Protein AF-A0AAJ7WD78-F1 (afdb_monomer_lite)

Organism: NCBI:txid156304

Secondary structure (DSSP, 8-state):
--HHHHHHHHHHHHHHHHHHHHHHHHHHTTS----EE-SSTT-EE-HHHHHHHHHHHHHHHHH-TTSPPP----

Foldseek 3Di:
DDPVVVVVVVVVVVVVLVVVLVVLCVVPVPPDWPWDADDDPPNTDTPSVVVSLVVVQVVCCVVPVPDDGDDDDD

Radius of gyration: 15.31 Å; chains: 1; bounding box: 33×25×42 Å

Structure (mmCIF, N/CA/C/O backbone):
data_AF-A0AAJ7WD78-F1
#
_entry.id   AF-A0AAJ7WD78-F1
#
loop_
_atom_site.group_PDB
_atom_site.id
_atom_site.type_symbol
_atom_site.label_atom_id
_atom_site.label_alt_id
_atom_site.label_comp_id
_atom_site.label_asym_id
_atom_site.label_entity_id
_atom_site.label_seq_id
_atom_site.pdbx_PDB_ins_code
_atom_site.Cartn_x
_atom_site.Cartn_y
_atom_site.Cartn_z
_atom_site.occupancy
_atom_site.B_iso_or_equiv
_atom_site.auth_seq_id
_atom_site.auth_comp_id
_atom_site.auth_asym_id
_atom_site.auth_atom_id
_atom_site.pdbx_PDB_model_num
ATOM 1 N N . MET A 1 1 ? 15.565 -8.040 -23.637 1.00 50.41 1 MET A N 1
ATOM 2 C CA . MET A 1 1 ? 15.499 -7.245 -22.397 1.00 50.41 1 MET A CA 1
ATOM 3 C C . MET A 1 1 ? 16.348 -7.957 -21.364 1.00 50.41 1 MET A C 1
ATOM 5 O O . MET A 1 1 ? 16.288 -9.182 -21.312 1.00 50.41 1 MET A O 1
ATOM 9 N N . ASN A 1 2 ? 17.230 -7.232 -20.673 1.00 52.97 2 ASN A N 1
ATOM 10 C CA . ASN A 1 2 ? 18.078 -7.814 -19.635 1.00 52.97 2 ASN A CA 1
ATOM 11 C C . ASN A 1 2 ? 17.255 -7.953 -18.353 1.00 52.97 2 ASN A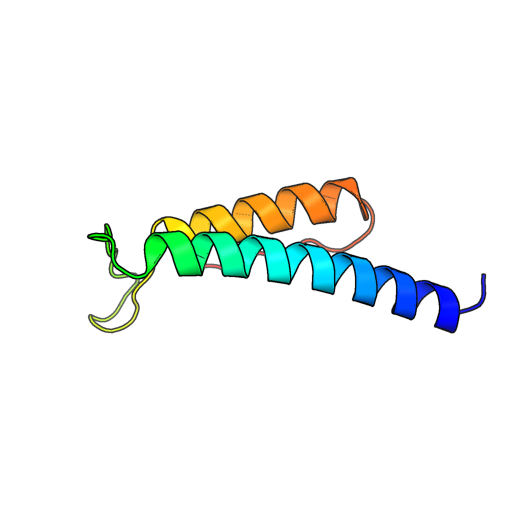 C 1
ATOM 13 O O . ASN A 1 2 ? 16.581 -7.014 -17.953 1.00 52.97 2 ASN A O 1
ATOM 17 N N . VAL A 1 3 ? 17.355 -9.105 -17.691 1.00 59.78 3 VAL A N 1
ATOM 18 C CA . VAL A 1 3 ? 16.597 -9.456 -16.471 1.00 59.78 3 VAL A CA 1
ATOM 19 C C . VAL A 1 3 ? 16.728 -8.406 -15.351 1.00 59.78 3 VAL A C 1
ATOM 21 O O . VAL A 1 3 ? 15.833 -8.257 -14.527 1.00 59.78 3 VAL A O 1
ATOM 24 N N . THR A 1 4 ? 17.834 -7.663 -15.316 1.00 62.97 4 THR A N 1
ATOM 25 C CA .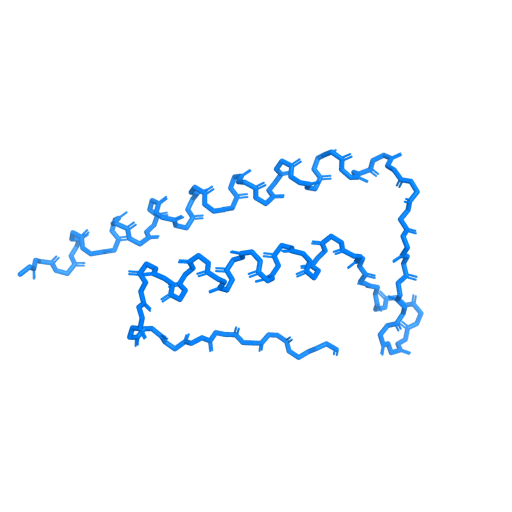 THR A 1 4 ? 18.081 -6.582 -14.351 1.00 62.97 4 THR A CA 1
ATOM 26 C C . THR A 1 4 ? 17.210 -5.348 -14.575 1.00 62.97 4 THR A C 1
ATOM 28 O O . THR A 1 4 ? 16.832 -4.707 -13.598 1.00 62.97 4 THR A O 1
ATOM 31 N N . ASP A 1 5 ? 16.881 -5.030 -15.829 1.00 62.69 5 ASP A N 1
ATOM 32 C CA . ASP A 1 5 ? 16.068 -3.856 -16.167 1.00 62.69 5 ASP A CA 1
ATOM 33 C C . ASP A 1 5 ? 14.604 -4.079 -15.749 1.00 62.69 5 ASP A C 1
ATOM 35 O O . ASP A 1 5 ? 13.953 -3.158 -15.259 1.00 62.69 5 ASP A O 1
ATOM 39 N N . ASP A 1 6 ? 14.131 -5.327 -15.830 1.00 77.06 6 ASP A N 1
ATOM 40 C CA . ASP A 1 6 ? 12.776 -5.717 -15.425 1.00 77.06 6 ASP A CA 1
ATOM 41 C C . ASP A 1 6 ? 12.588 -5.641 -13.894 1.00 77.06 6 ASP A C 1
ATOM 43 O O . ASP A 1 6 ? 11.559 -5.173 -13.411 1.00 77.06 6 ASP A O 1
ATOM 47 N N . ILE A 1 7 ? 13.582 -6.060 -13.096 1.00 88.69 7 ILE A N 1
ATOM 48 C CA . ILE A 1 7 ? 13.480 -6.032 -11.621 1.00 88.69 7 ILE A CA 1
ATOM 49 C C . ILE A 1 7 ? 13.396 -4.597 -11.092 1.00 88.69 7 ILE A C 1
ATOM 51 O O . ILE A 1 7 ? 12.601 -4.320 -10.193 1.00 88.69 7 ILE A O 1
ATOM 55 N N . GLU A 1 8 ? 14.200 -3.688 -11.642 1.00 91.88 8 GLU A N 1
ATOM 56 C CA . GLU A 1 8 ? 14.190 -2.274 -11.258 1.00 91.88 8 GLU A CA 1
ATOM 57 C C . GLU A 1 8 ? 12.842 -1.613 -11.591 1.00 91.88 8 GLU A C 1
ATOM 59 O O . GLU A 1 8 ? 12.329 -0.810 -10.808 1.00 91.88 8 GLU A O 1
ATOM 64 N N . GLU A 1 9 ? 12.237 -1.972 -12.728 1.00 92.50 9 GLU A N 1
ATOM 65 C CA . GLU A 1 9 ? 10.898 -1.511 -13.099 1.00 92.50 9 GLU A CA 1
ATOM 66 C C . GLU A 1 9 ? 9.847 -1.981 -12.085 1.00 92.50 9 GLU A C 1
ATOM 68 O O . GLU A 1 9 ? 9.104 -1.161 -11.536 1.00 92.50 9 GLU A O 1
ATOM 73 N N . TYR A 1 10 ? 9.822 -3.283 -11.779 1.00 91.06 10 TYR A N 1
ATOM 74 C CA . TYR A 1 10 ? 8.879 -3.843 -10.810 1.00 91.06 10 TYR A CA 1
ATOM 75 C C . TYR A 1 10 ? 9.064 -3.240 -9.417 1.00 91.06 10 TYR A C 1
ATOM 77 O O . TYR A 1 10 ? 8.078 -2.970 -8.727 1.00 91.06 10 TYR A O 1
ATOM 85 N N . TYR A 1 11 ? 10.312 -2.994 -9.011 1.00 92.81 11 TYR A N 1
ATOM 86 C CA . TYR A 1 11 ? 10.618 -2.348 -7.741 1.00 92.81 11 TYR A CA 1
ATOM 87 C C . TYR A 1 11 ? 10.042 -0.930 -7.685 1.00 92.81 11 TYR A C 1
ATOM 89 O O . TYR A 1 11 ? 9.323 -0.603 -6.741 1.00 92.81 11 TYR A O 1
ATOM 97 N N . LYS A 1 12 ? 10.278 -0.106 -8.713 1.00 94.44 12 LYS A N 1
ATOM 98 C CA . LYS A 1 12 ? 9.749 1.267 -8.777 1.00 94.44 12 LYS A CA 1
ATOM 99 C C . LYS A 1 12 ? 8.225 1.307 -8.796 1.00 94.44 12 LYS A C 1
ATOM 101 O O . LYS A 1 12 ? 7.620 2.147 -8.127 1.00 94.44 12 LYS A O 1
ATOM 106 N N . ALA A 1 13 ? 7.594 0.390 -9.529 1.00 93.06 13 ALA A N 1
ATOM 107 C CA . ALA A 1 13 ? 6.142 0.260 -9.527 1.00 93.06 13 ALA A CA 1
ATOM 108 C C . ALA A 1 13 ? 5.618 -0.092 -8.123 1.00 93.06 13 ALA A C 1
ATOM 110 O O . ALA A 1 13 ? 4.696 0.557 -7.624 1.00 93.06 13 ALA A O 1
ATOM 111 N N . ALA A 1 14 ? 6.231 -1.074 -7.454 1.00 92.88 14 ALA A N 1
ATOM 112 C CA . ALA A 1 14 ? 5.861 -1.467 -6.096 1.00 92.88 14 ALA A CA 1
ATOM 113 C C . ALA A 1 14 ? 6.075 -0.333 -5.078 1.00 92.88 14 ALA A C 1
ATOM 115 O O . ALA A 1 14 ? 5.196 -0.080 -4.255 1.00 92.88 14 ALA A O 1
ATOM 116 N N . GLU A 1 15 ? 7.193 0.389 -5.159 1.00 95.69 15 GLU A N 1
ATOM 117 C CA . GLU A 1 15 ? 7.498 1.535 -4.296 1.00 95.69 15 GLU A CA 1
ATOM 118 C C . GLU A 1 15 ? 6.416 2.622 -4.399 1.00 95.69 15 GLU A C 1
ATOM 120 O O . GLU A 1 15 ? 5.875 3.062 -3.380 1.00 95.69 15 GLU A O 1
ATOM 125 N N . GLY A 1 16 ? 6.020 3.001 -5.619 1.00 94.94 16 GLY A N 1
ATOM 126 C CA . GLY A 1 16 ? 4.958 3.991 -5.837 1.00 94.94 16 GLY A CA 1
ATOM 127 C C . GLY A 1 16 ? 3.598 3.557 -5.275 1.00 94.94 16 GLY A C 1
ATOM 128 O O . GLY A 1 16 ? 2.871 4.356 -4.666 1.00 94.94 16 GLY A O 1
ATOM 129 N N . LEU A 1 17 ? 3.264 2.274 -5.429 1.00 94.06 17 LEU A N 1
ATOM 130 C CA . LEU A 1 17 ? 2.038 1.690 -4.889 1.00 94.06 17 LEU A CA 1
ATOM 131 C C . LEU A 1 17 ? 2.029 1.687 -3.352 1.00 94.06 17 LEU A C 1
ATOM 133 O O . LEU A 1 17 ? 1.037 2.095 -2.741 1.00 94.06 17 LEU A O 1
ATOM 137 N N . VAL A 1 18 ? 3.136 1.290 -2.720 1.00 93.62 18 VAL A N 1
ATOM 138 C CA . VAL A 1 18 ? 3.264 1.248 -1.254 1.00 93.62 18 VAL A CA 1
ATOM 139 C C . VAL A 1 18 ? 3.227 2.652 -0.654 1.00 93.62 18 VAL A C 1
ATOM 141 O O . VAL A 1 18 ? 2.554 2.861 0.355 1.00 93.62 18 VAL A O 1
ATOM 144 N N . LEU A 1 19 ? 3.856 3.644 -1.292 1.00 95.31 19 LEU A N 1
ATOM 145 C CA . LEU A 1 19 ? 3.764 5.045 -0.862 1.00 95.31 19 LEU A CA 1
ATOM 146 C C . LEU A 1 19 ? 2.319 5.560 -0.882 1.00 95.31 19 LEU A C 1
ATOM 148 O O . LEU A 1 19 ? 1.897 6.284 0.021 1.00 95.31 19 LEU A O 1
ATOM 152 N N . THR A 1 20 ? 1.542 5.173 -1.894 1.00 92.25 20 THR A N 1
ATOM 153 C CA . THR A 1 20 ? 0.120 5.531 -1.985 1.00 92.25 20 THR A CA 1
ATOM 154 C C . THR A 1 20 ? -0.688 4.882 -0.865 1.00 92.25 20 THR A C 1
ATOM 156 O O . THR A 1 20 ? -1.470 5.562 -0.198 1.00 92.25 20 THR A O 1
ATOM 159 N N . ALA A 1 21 ? -0.460 3.593 -0.605 1.00 91.69 21 ALA A N 1
ATOM 160 C CA . ALA A 1 21 ? -1.092 2.881 0.501 1.00 91.69 21 ALA A CA 1
ATOM 161 C C . ALA A 1 21 ? -0.738 3.505 1.864 1.00 91.69 21 ALA A C 1
ATOM 163 O O . ALA A 1 21 ? -1.621 3.712 2.696 1.00 91.69 21 ALA A O 1
ATOM 164 N N . GLY A 1 22 ? 0.524 3.894 2.065 1.00 90.19 22 GLY A N 1
ATOM 165 C CA . GLY A 1 22 ? 0.986 4.572 3.276 1.00 90.19 22 GLY A CA 1
ATOM 166 C C . GLY A 1 22 ? 0.229 5.871 3.559 1.00 90.19 22 GLY A C 1
ATOM 167 O O . GLY A 1 22 ? -0.205 6.083 4.687 1.00 90.19 22 GLY A O 1
ATOM 168 N N . LYS A 1 23 ? -0.032 6.692 2.533 1.00 91.31 23 LYS A N 1
ATOM 169 C CA . LYS A 1 23 ? -0.835 7.924 2.672 1.00 91.31 23 LYS A 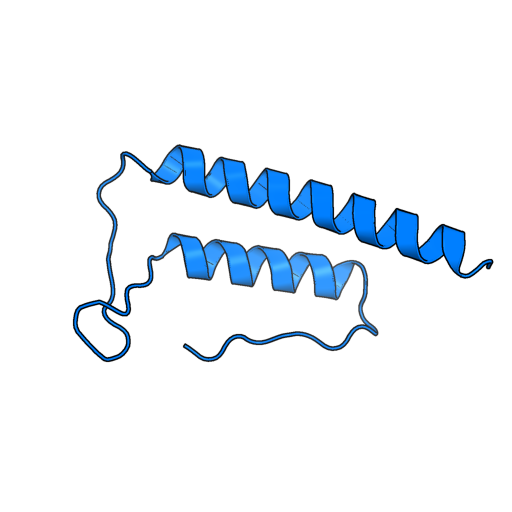CA 1
ATOM 170 C C . LYS A 1 23 ? -2.288 7.647 3.069 1.00 91.31 23 LYS A C 1
ATOM 172 O O . LYS A 1 23 ? -2.882 8.422 3.816 1.00 91.31 23 LYS A O 1
ATOM 177 N N . ILE A 1 24 ? -2.870 6.545 2.586 1.00 87.69 24 ILE A N 1
ATOM 178 C CA . ILE A 1 24 ? -4.221 6.119 2.987 1.00 87.69 24 ILE A CA 1
ATOM 179 C C . ILE A 1 24 ? -4.233 5.754 4.475 1.00 87.69 24 ILE A C 1
ATOM 181 O O . ILE A 1 24 ? -5.130 6.185 5.199 1.00 87.69 24 ILE A O 1
ATOM 185 N N . ILE A 1 25 ? -3.230 5.002 4.938 1.00 89.62 25 ILE A N 1
ATOM 186 C CA . ILE A 1 25 ? -3.096 4.614 6.349 1.00 89.62 25 ILE A CA 1
ATOM 187 C C . ILE A 1 25 ? -2.861 5.842 7.231 1.00 89.62 25 ILE A C 1
ATOM 189 O O . ILE A 1 25 ? -3.536 5.993 8.246 1.00 89.62 25 ILE A O 1
ATOM 193 N N . GLU A 1 26 ? -1.950 6.733 6.839 1.00 90.44 26 GLU A N 1
ATOM 194 C CA . GLU A 1 26 ? -1.647 7.974 7.560 1.00 90.44 26 GLU A CA 1
ATOM 195 C C . GLU A 1 26 ? -2.912 8.819 7.768 1.00 90.44 26 GLU A C 1
ATOM 197 O O . GLU A 1 26 ? -3.213 9.222 8.892 1.00 90.44 26 GLU A O 1
ATOM 202 N N . GLY A 1 27 ? -3.713 9.009 6.714 1.00 85.19 27 GLY A N 1
ATOM 203 C CA . GLY A 1 27 ? -4.987 9.727 6.809 1.00 85.19 27 GLY A CA 1
ATOM 204 C C . GLY A 1 27 ? -6.042 9.016 7.667 1.00 85.19 27 GLY A C 1
ATOM 205 O O . GLY A 1 27 ? -6.924 9.667 8.223 1.00 85.19 27 GLY A O 1
ATOM 206 N N . ALA A 1 28 ? -5.953 7.692 7.803 1.00 85.19 28 ALA A N 1
ATOM 207 C CA . ALA A 1 28 ? -6.907 6.874 8.545 1.00 85.19 28 ALA A CA 1
ATOM 208 C C . ALA A 1 28 ? -6.527 6.644 10.016 1.00 85.19 28 ALA A C 1
ATOM 210 O O . ALA A 1 28 ? -7.377 6.246 10.818 1.00 85.19 28 ALA A O 1
ATOM 211 N N . ILE A 1 29 ? -5.263 6.855 10.398 1.00 83.00 29 ILE A N 1
ATOM 212 C CA . ILE A 1 29 ? -4.734 6.350 11.671 1.00 83.00 29 ILE A CA 1
ATOM 213 C C . ILE A 1 29 ? -5.427 6.962 12.894 1.00 83.00 29 ILE A C 1
ATOM 215 O O . ILE A 1 29 ? -5.699 6.239 13.851 1.00 83.00 29 ILE A O 1
ATOM 219 N N . ASN A 1 30 ? -5.819 8.235 12.812 1.00 81.75 30 ASN A N 1
ATOM 220 C CA . ASN A 1 30 ? -6.494 8.969 13.888 1.00 81.75 30 ASN A CA 1
ATOM 221 C C . ASN A 1 30 ? -8.027 8.975 13.766 1.00 81.75 30 ASN A C 1
ATOM 223 O O . ASN A 1 30 ? -8.706 9.597 14.580 1.00 81.75 30 ASN A O 1
ATOM 227 N N . LEU A 1 31 ? -8.585 8.311 12.751 1.00 80.81 31 LEU A N 1
ATOM 228 C CA . LEU A 1 31 ? -10.030 8.224 12.560 1.00 80.81 31 LEU A CA 1
ATOM 229 C C . LEU A 1 31 ? -10.616 7.055 13.360 1.00 80.81 31 LEU A C 1
ATOM 231 O O . LEU A 1 31 ? -9.950 6.037 13.582 1.00 80.81 31 LEU A O 1
ATOM 235 N N . ASN A 1 32 ? -11.891 7.187 13.741 1.00 77.88 32 ASN A N 1
ATOM 236 C CA . ASN A 1 32 ? -12.695 6.053 14.194 1.00 77.88 32 ASN A CA 1
ATOM 237 C C . ASN A 1 32 ? -12.808 5.051 13.041 1.00 77.88 32 ASN A C 1
ATOM 239 O O . ASN A 1 32 ? -13.215 5.421 11.940 1.00 77.88 32 ASN A O 1
ATOM 243 N N . LYS A 1 33 ? -12.427 3.796 13.293 1.00 77.19 33 LYS A N 1
ATOM 244 C CA . LYS A 1 33 ? -12.368 2.744 12.270 1.00 77.19 33 LYS A CA 1
ATOM 245 C C . LYS A 1 33 ? -13.502 1.755 12.471 1.00 77.19 33 LYS A C 1
ATOM 247 O O . LYS A 1 33 ? -13.808 1.393 13.609 1.00 77.19 33 LYS A O 1
ATOM 252 N N . ASN A 1 34 ? -14.078 1.270 11.377 1.00 73.94 34 ASN A N 1
ATOM 253 C CA . ASN A 1 34 ? -14.988 0.133 11.429 1.00 73.94 34 ASN A CA 1
ATOM 254 C C . ASN A 1 34 ? -14.179 -1.164 11.478 1.00 73.94 34 ASN A C 1
ATOM 256 O O . ASN A 1 34 ? -13.908 -1.810 10.465 1.00 73.94 34 ASN A O 1
ATOM 260 N N . ILE A 1 35 ? -13.798 -1.550 12.691 1.00 72.25 35 ILE A N 1
ATOM 261 C CA . ILE A 1 35 ? -13.039 -2.771 12.940 1.00 72.25 35 ILE A CA 1
ATOM 262 C C . ILE A 1 35 ? -13.966 -3.980 12.760 1.00 72.25 35 ILE A C 1
ATOM 264 O O . ILE A 1 35 ? -15.011 -4.067 13.405 1.00 72.25 35 ILE A O 1
ATOM 268 N N . LYS A 1 36 ? -13.582 -4.932 11.901 1.00 71.31 36 LYS A N 1
ATOM 269 C CA . LYS A 1 36 ? -14.222 -6.254 11.828 1.00 71.31 36 LYS A CA 1
ATOM 270 C C . LYS A 1 36 ? -13.281 -7.311 12.394 1.00 71.31 36 LYS A C 1
ATOM 272 O O . LYS A 1 36 ? -12.097 -7.315 12.067 1.00 71.31 36 LYS A O 1
ATOM 277 N N . ILE A 1 37 ? -13.833 -8.206 13.205 1.00 65.50 37 ILE A N 1
ATOM 278 C CA . ILE A 1 37 ? -13.137 -9.381 13.736 1.00 65.50 37 ILE A CA 1
ATOM 279 C C . ILE A 1 37 ? -13.259 -10.501 12.696 1.00 65.50 37 ILE A C 1
ATOM 281 O O . ILE A 1 37 ? -14.367 -10.790 12.242 1.00 65.50 37 ILE A O 1
ATOM 285 N N . LYS A 1 38 ? -12.137 -11.097 12.291 1.00 61.47 38 LYS A N 1
ATOM 286 C CA . LYS A 1 38 ? -12.079 -12.164 11.276 1.00 61.47 38 LYS A CA 1
ATOM 287 C C . LYS A 1 38 ? -12.246 -13.570 11.845 1.00 61.47 38 LYS A C 1
ATOM 289 O O . LYS A 1 38 ? -12.848 -14.416 11.193 1.00 61.47 38 LYS A O 1
ATOM 294 N N . GLY A 1 39 ? -11.764 -13.815 13.064 1.00 66.06 39 GLY A N 1
ATOM 295 C CA . GLY A 1 39 ? -11.845 -15.135 13.696 1.00 66.06 39 GLY A CA 1
ATOM 296 C C . GLY A 1 39 ? -11.825 -15.070 15.218 1.00 66.06 39 GLY A C 1
ATOM 297 O O . GLY A 1 39 ? -12.853 -15.241 15.866 1.00 66.06 39 GLY A O 1
ATOM 298 N N . ILE A 1 40 ? -10.651 -14.805 15.788 1.00 53.94 40 ILE A N 1
ATOM 299 C CA . ILE A 1 40 ? -10.452 -14.548 17.224 1.00 53.94 40 ILE A CA 1
ATOM 300 C C . ILE A 1 40 ? -10.379 -13.038 17.459 1.00 53.94 40 ILE A C 1
ATOM 302 O O . ILE A 1 40 ? -10.058 -12.294 16.542 1.00 53.94 40 ILE A O 1
ATOM 306 N N . GLU A 1 41 ? -10.646 -12.585 18.684 1.00 53.84 41 GLU A N 1
ATOM 307 C CA . GLU A 1 41 ? -10.825 -11.166 19.058 1.00 53.84 41 GLU A CA 1
ATOM 308 C C . GLU A 1 41 ? -9.668 -10.225 18.641 1.00 53.84 41 GLU A C 1
ATOM 310 O O . GLU A 1 41 ? -9.860 -9.019 18.526 1.00 53.84 41 GLU A O 1
ATOM 315 N N . TRP A 1 42 ? -8.487 -10.782 18.352 1.00 57.38 42 TRP A N 1
ATOM 316 C CA . TRP A 1 42 ? -7.272 -10.069 17.942 1.00 57.38 42 TRP A CA 1
ATOM 317 C C . TRP A 1 42 ? -6.973 -10.126 16.433 1.00 57.38 42 TRP A C 1
ATOM 319 O O . TRP A 1 42 ? -6.042 -9.466 15.978 1.00 57.38 42 TRP A O 1
ATOM 329 N N . ASP A 1 43 ? -7.741 -10.891 15.650 1.00 62.97 43 ASP A N 1
ATOM 330 C CA . ASP A 1 43 ? -7.625 -10.935 14.188 1.00 62.97 43 ASP A CA 1
ATOM 331 C C . ASP A 1 43 ? -8.501 -9.841 13.575 1.00 62.97 43 ASP A C 1
ATOM 333 O O . ASP A 1 43 ? -9.669 -10.040 13.221 1.00 62.97 43 ASP A O 1
ATOM 337 N N . LEU A 1 44 ? -7.944 -8.634 13.563 1.00 69.81 44 LEU A N 1
ATOM 338 C CA . LEU A 1 44 ? -8.650 -7.425 13.177 1.00 69.81 44 LEU A CA 1
ATOM 339 C C . LEU A 1 44 ? -8.338 -7.050 11.735 1.00 69.81 44 LEU A C 1
ATOM 341 O O . LEU A 1 44 ? -7.205 -7.131 11.264 1.00 69.81 44 LEU A O 1
ATOM 345 N N . VAL A 1 45 ? -9.359 -6.559 11.043 1.00 79.69 45 VAL A N 1
ATOM 346 C CA . VAL A 1 45 ? -9.200 -5.900 9.751 1.00 79.69 45 VAL A CA 1
ATOM 347 C C . VAL A 1 45 ? -10.067 -4.674 9.684 1.00 79.69 45 VAL A C 1
ATOM 349 O O . VAL A 1 45 ? -11.202 -4.653 10.171 1.00 79.69 45 VAL A O 1
ATOM 352 N N . THR A 1 46 ? -9.539 -3.664 9.025 1.00 81.12 46 THR A N 1
ATOM 353 C CA . THR A 1 46 ? -10.245 -2.422 8.785 1.00 81.12 46 THR A CA 1
ATOM 354 C C . THR A 1 46 ? -10.769 -2.385 7.353 1.00 81.12 46 THR A C 1
ATOM 356 O O . THR A 1 46 ? -10.417 -3.179 6.474 1.00 81.12 46 THR A O 1
ATOM 359 N N . GLU A 1 47 ? -11.664 -1.445 7.100 1.00 81.06 47 GLU A N 1
ATOM 360 C CA . GLU A 1 47 ? -12.077 -1.044 5.763 1.00 81.06 47 GLU A CA 1
ATOM 361 C C . GLU A 1 47 ? -10.897 -0.554 4.904 1.00 81.06 47 GLU A C 1
ATOM 363 O O . GLU A 1 47 ? -10.932 -0.694 3.681 1.00 81.06 47 GLU A O 1
ATOM 368 N N . TYR A 1 48 ? -9.837 -0.035 5.532 1.00 84.88 48 TYR A N 1
ATOM 369 C CA . TYR A 1 48 ? -8.664 0.497 4.843 1.00 84.88 48 TYR A CA 1
ATOM 370 C C . TYR A 1 48 ? -7.763 -0.611 4.303 1.00 84.88 48 TYR A C 1
ATOM 372 O O . TYR A 1 48 ? -7.298 -0.487 3.175 1.00 84.88 48 TYR A O 1
ATOM 380 N N . ASP A 1 49 ? -7.595 -1.720 5.030 1.00 86.19 49 ASP A N 1
ATOM 381 C CA . ASP A 1 49 ? -6.833 -2.883 4.548 1.00 86.19 49 ASP A CA 1
ATOM 382 C C . ASP A 1 49 ? -7.446 -3.446 3.257 1.00 86.19 49 ASP A C 1
ATOM 384 O O . ASP A 1 49 ? -6.749 -3.662 2.267 1.00 86.19 49 ASP A O 1
ATOM 388 N N . ARG A 1 50 ? -8.780 -3.598 3.237 1.00 85.44 50 ARG A N 1
ATOM 389 C CA . ARG A 1 50 ? -9.520 -4.051 2.047 1.00 85.44 50 ARG A CA 1
ATOM 390 C C . ARG A 1 50 ? -9.383 -3.083 0.883 1.00 85.44 50 ARG A C 1
ATOM 392 O O . ARG A 1 50 ? -9.096 -3.502 -0.231 1.00 85.44 50 ARG A O 1
ATOM 399 N N . ARG A 1 51 ? -9.570 -1.786 1.148 1.00 88.81 51 ARG A N 1
ATOM 400 C CA . ARG A 1 51 ? -9.436 -0.745 0.125 1.00 88.81 51 ARG A CA 1
ATOM 401 C C . ARG A 1 51 ? -8.042 -0.756 -0.498 1.00 88.81 51 ARG A C 1
ATOM 403 O O . ARG A 1 51 ? -7.926 -0.667 -1.715 1.00 88.81 51 ARG A O 1
ATOM 410 N N . ILE A 1 52 ? -7.005 -0.868 0.330 1.00 90.44 52 ILE A N 1
ATOM 411 C CA . ILE A 1 52 ? -5.617 -0.922 -0.128 1.00 90.44 52 ILE A CA 1
ATOM 412 C C . ILE A 1 52 ? -5.396 -2.169 -0.987 1.00 90.44 52 ILE A C 1
ATOM 414 O O . ILE A 1 52 ? -4.852 -2.048 -2.079 1.00 90.44 52 I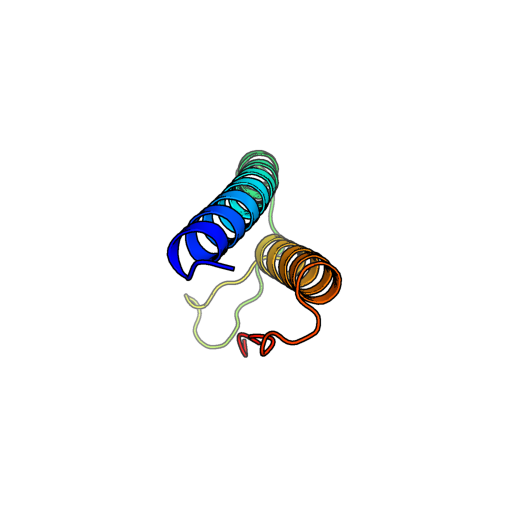LE A O 1
ATOM 418 N N . GLU A 1 53 ? -5.848 -3.348 -0.555 1.00 89.62 53 GLU A N 1
ATOM 419 C CA . GLU A 1 53 ? -5.693 -4.574 -1.346 1.00 89.62 53 GLU A CA 1
ATOM 420 C C . GLU A 1 53 ? -6.410 -4.494 -2.702 1.00 89.62 53 GLU A C 1
ATOM 422 O O . GLU A 1 53 ? -5.822 -4.857 -3.723 1.00 89.62 53 GLU A O 1
ATOM 427 N N . ASP A 1 54 ? -7.643 -3.988 -2.741 1.00 90.00 54 ASP A N 1
ATOM 428 C CA . ASP A 1 54 ? -8.401 -3.825 -3.986 1.00 90.00 54 ASP A CA 1
ATOM 429 C C . ASP A 1 54 ? -7.721 -2.825 -4.937 1.00 90.00 54 ASP A C 1
ATOM 431 O O . ASP A 1 54 ? -7.595 -3.085 -6.140 1.00 90.00 54 ASP A O 1
ATOM 435 N N . ASP A 1 55 ? -7.224 -1.704 -4.404 1.00 90.38 55 ASP A N 1
ATOM 436 C CA . ASP A 1 55 ? -6.494 -0.697 -5.177 1.00 90.38 55 ASP A CA 1
ATOM 437 C C . ASP A 1 55 ? -5.164 -1.251 -5.721 1.00 90.38 55 ASP A C 1
ATOM 439 O O . ASP A 1 55 ? -4.813 -0.965 -6.873 1.00 90.38 55 ASP A O 1
ATOM 443 N N . LEU A 1 56 ? -4.447 -2.066 -4.938 1.00 91.31 56 LEU A N 1
ATOM 444 C CA . LEU A 1 56 ? -3.216 -2.743 -5.357 1.00 91.31 56 LEU A CA 1
ATOM 445 C C . LEU A 1 56 ? -3.494 -3.784 -6.444 1.00 91.31 56 LEU A C 1
ATOM 447 O O . LEU A 1 56 ? -2.845 -3.758 -7.489 1.00 91.31 56 LEU A O 1
ATOM 451 N N . LYS A 1 57 ? -4.486 -4.661 -6.244 1.00 89.69 57 LYS A N 1
ATOM 452 C CA . LYS A 1 57 ? -4.876 -5.689 -7.222 1.00 89.69 57 LYS A CA 1
ATOM 453 C C . LYS A 1 57 ? -5.249 -5.077 -8.560 1.00 89.69 57 LYS A C 1
ATOM 455 O O . LYS A 1 57 ? -4.778 -5.546 -9.595 1.00 89.69 57 LYS A O 1
ATOM 460 N N . ARG A 1 58 ? -6.075 -4.025 -8.545 1.00 91.00 58 ARG A N 1
ATOM 461 C CA . ARG A 1 58 ? -6.510 -3.335 -9.763 1.00 91.00 58 ARG A CA 1
ATOM 462 C C . ARG A 1 58 ? -5.321 -2.748 -10.518 1.00 91.00 58 ARG A C 1
ATOM 464 O O . ARG A 1 58 ? -5.211 -2.944 -11.723 1.00 91.00 58 ARG A O 1
ATOM 471 N N . GLN A 1 59 ? -4.429 -2.043 -9.825 1.00 91.75 59 GLN A N 1
ATOM 472 C CA . GLN A 1 59 ? -3.280 -1.402 -10.467 1.00 91.75 59 GLN A CA 1
ATOM 473 C C . GLN A 1 59 ? -2.274 -2.425 -10.995 1.00 91.75 59 GLN A C 1
ATOM 475 O O . GLN A 1 59 ? -1.856 -2.319 -12.145 1.00 91.75 59 GLN A O 1
ATOM 480 N N . LEU A 1 60 ? -1.942 -3.449 -10.206 1.00 90.69 60 LEU A N 1
ATOM 481 C CA . LEU A 1 60 ? -1.023 -4.507 -10.627 1.00 90.69 60 LEU A CA 1
ATOM 482 C C . LEU A 1 60 ? -1.587 -5.334 -11.784 1.00 90.69 60 LEU A C 1
ATOM 484 O O . LEU A 1 60 ? -0.848 -5.614 -12.718 1.00 90.69 60 LEU A O 1
ATOM 488 N N . SER A 1 61 ? -2.885 -5.659 -11.781 1.00 90.12 61 SER A N 1
ATOM 489 C CA . SER A 1 61 ? -3.516 -6.382 -12.900 1.00 90.12 61 SER A CA 1
ATOM 490 C C . SER A 1 61 ? -3.497 -5.568 -14.197 1.00 90.12 61 SER A C 1
ATOM 492 O O . SER A 1 61 ? -3.373 -6.138 -15.277 1.00 90.12 61 SER A O 1
ATOM 494 N N . ASN A 1 62 ? -3.609 -4.239 -14.101 1.00 89.81 62 ASN A N 1
ATOM 495 C CA . ASN A 1 62 ? 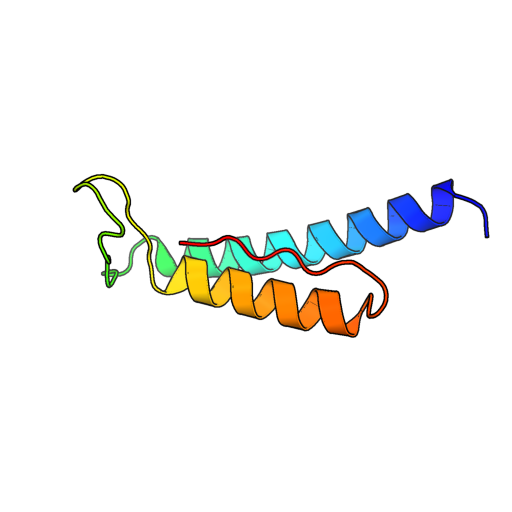-3.550 -3.351 -15.262 1.00 89.81 62 ASN A CA 1
ATOM 496 C C . ASN A 1 62 ? -2.120 -3.188 -15.796 1.00 89.81 62 ASN A C 1
ATOM 498 O O . ASN A 1 62 ? -1.930 -3.164 -17.008 1.00 89.81 62 ASN A O 1
ATOM 502 N N . MET A 1 63 ? -1.128 -3.057 -14.907 1.00 90.50 63 MET A N 1
ATOM 503 C CA . MET A 1 63 ? 0.282 -2.889 -15.290 1.00 90.50 63 MET A CA 1
ATOM 504 C C . MET A 1 63 ? 0.913 -4.202 -15.756 1.00 90.50 63 MET A C 1
ATOM 506 O O . MET A 1 63 ? 1.668 -4.215 -16.723 1.00 90.50 63 MET A O 1
ATOM 510 N N . TYR A 1 64 ? 0.557 -5.314 -15.110 1.00 90.38 64 TYR A N 1
ATOM 511 C CA . TYR A 1 64 ? 1.159 -6.626 -15.329 1.00 90.38 64 TYR A CA 1
ATOM 512 C C . TYR A 1 64 ? 0.092 -7.718 -15.520 1.00 90.38 64 TYR A C 1
ATOM 514 O O . TYR A 1 64 ? -0.047 -8.606 -14.676 1.00 90.38 64 TYR A O 1
ATOM 522 N N . PRO A 1 65 ? -0.647 -7.724 -16.648 1.00 88.81 65 PRO A N 1
ATOM 523 C CA . PRO A 1 65 ? -1.782 -8.633 -16.856 1.00 88.81 65 PRO A CA 1
ATOM 524 C C . PRO A 1 65 ? -1.424 -10.126 -16.848 1.00 88.81 65 PRO A C 1
ATOM 526 O O . PRO A 1 65 ? -2.295 -10.973 -16.676 1.00 88.81 65 PRO A O 1
ATOM 529 N N . GLN A 1 66 ? -0.150 -10.454 -17.076 1.00 87.62 66 GLN A N 1
ATOM 530 C CA . GLN A 1 66 ? 0.360 -11.828 -17.097 1.00 87.62 66 GLN A CA 1
ATOM 531 C C . GLN A 1 66 ? 0.841 -12.306 -15.720 1.00 87.62 66 GLN A C 1
ATOM 533 O O . GLN A 1 66 ? 1.157 -13.484 -15.551 1.00 87.62 66 GLN A O 1
ATOM 538 N N . HIS A 1 67 ? 0.933 -11.411 -14.730 1.00 84.88 67 HIS A N 1
ATOM 539 C CA . HIS A 1 67 ? 1.349 -11.787 -13.386 1.00 84.88 67 HIS A CA 1
ATOM 540 C C . HIS A 1 67 ? 0.223 -12.529 -12.671 1.00 84.88 67 HIS A C 1
ATOM 542 O O . HIS A 1 67 ? -0.960 -12.210 -12.793 1.00 84.88 67 HIS A O 1
ATOM 548 N N . LYS A 1 68 ? 0.599 -13.538 -11.882 1.00 81.69 68 LYS A N 1
ATOM 549 C CA . LYS A 1 68 ? -0.359 -14.248 -11.043 1.00 81.69 68 LYS A CA 1
ATOM 550 C C . LYS A 1 68 ? -0.857 -13.298 -9.957 1.00 81.69 68 LYS A C 1
ATOM 552 O O . LYS A 1 68 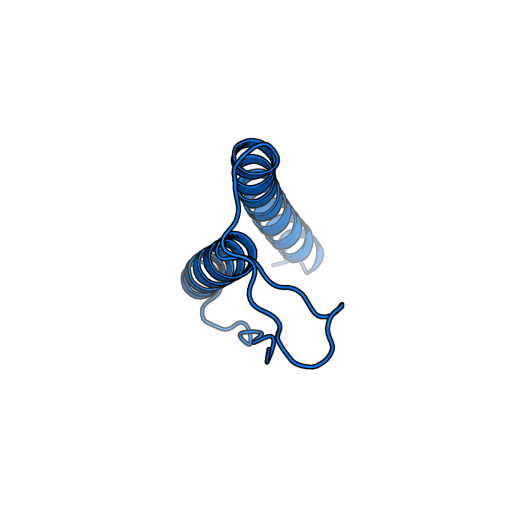? -0.078 -12.855 -9.115 1.00 81.69 68 LYS A O 1
ATOM 557 N N . ASN A 1 69 ? -2.159 -13.035 -9.950 1.00 70.44 69 ASN A N 1
ATOM 558 C CA . ASN A 1 69 ? -2.783 -12.268 -8.882 1.00 70.44 69 ASN A CA 1
ATOM 559 C C . ASN A 1 69 ? -2.629 -12.996 -7.543 1.00 70.44 69 ASN A C 1
ATOM 561 O O . ASN A 1 69 ? -2.855 -14.206 -7.447 1.00 70.44 69 ASN A O 1
ATOM 565 N N . PHE A 1 70 ? -2.257 -12.248 -6.507 1.00 69.44 70 PHE A N 1
ATOM 566 C CA . PHE A 1 70 ? -2.317 -12.731 -5.137 1.00 69.44 70 PHE A CA 1
ATOM 567 C C . PHE A 1 70 ? -3.671 -12.350 -4.541 1.00 69.44 70 PHE A C 1
ATOM 569 O O . PHE A 1 70 ? -4.182 -11.248 -4.739 1.00 69.44 70 PHE A O 1
ATOM 576 N N . GLN A 1 71 ? -4.270 -13.292 -3.827 1.00 63.28 71 GLN A N 1
ATOM 577 C CA . GLN A 1 71 ? -5.459 -13.057 -3.030 1.00 63.28 71 GLN A CA 1
ATOM 578 C C . GLN A 1 71 ? -5.117 -13.468 -1.617 1.00 63.28 71 GLN A C 1
ATOM 580 O O . GLN A 1 71 ? -4.748 -14.621 -1.380 1.00 63.28 71 GLN A O 1
ATOM 585 N N . VAL A 1 72 ? -5.207 -12.517 -0.696 1.00 63.44 72 VAL A N 1
ATOM 586 C CA . VAL A 1 72 ? -5.131 -12.858 0.711 1.00 63.44 72 VAL A CA 1
ATOM 587 C C . VAL A 1 72 ? -6.545 -13.245 1.119 1.00 63.44 72 VAL A C 1
ATOM 589 O O . VAL A 1 72 ? -7.486 -12.463 0.991 1.00 63.44 72 VAL A O 1
ATOM 592 N N . TYR A 1 73 ? -6.720 -14.513 1.482 1.00 58.22 73 TYR A N 1
ATOM 593 C CA . TYR A 1 73 ? -7.978 -14.977 2.048 1.00 58.22 73 TYR A CA 1
ATOM 594 C C . TYR A 1 73 ? -8.032 -14.466 3.476 1.00 58.22 73 TYR A C 1
ATOM 596 O O . TYR A 1 73 ? -7.125 -14.742 4.264 1.00 58.22 73 TYR A O 1
ATOM 604 N N . TRP A 1 74 ? -9.074 -13.702 3.774 1.00 61.88 74 TRP A N 1
ATOM 605 C CA . TRP A 1 74 ? -9.341 -13.227 5.112 1.00 61.88 74 TRP A CA 1
ATOM 606 C C . TRP A 1 74 ? -10.746 -13.542 5.582 1.00 61.88 74 TRP A C 1
ATOM 608 O O . TRP A 1 74 ? -11.632 -13.682 4.708 1.00 61.88 74 TRP A O 1
#

pLDDT: mean 80.84, std 12.85, range [50.41, 95.69]

InterPro domains:
  IPR000760 Inositol monophosphatase-like [PF00459] (6-68)

Sequence (74 aa):
MNVTDDIEEYYKAAEGLVLTAGKIIEGAINLNKNIKIKGIEWDLVTEYDRRIEDDLKRQLSNMYPQHKNFQVYW